Protein AF-C8WYQ5-F1 (afdb_monomer_lite)

pLDDT: mean 81.3, std 16.51, range [26.22, 95.06]

Foldseek 3Di:
DDDPQPVVVVVVCVLCVVQAQFWKWKWKDAPPDIDIDIFHFHDWDDGSFKIWTDTPPGIDIGGHDWDWDDDPQWIWIDDDRMIMIIGGLVPDDPVPNQDDPVNCVVVVHDGD

Secondary structure (DSSP, 8-state):
-----HHHHHHHHHHHGGGBTSEEEEEEEETTEEEEEEEEB-EEEEETTEEEEE-SS-EEEEESS-EEEEETTEEEEEETTEEEEEEETTTS-GGG-PPPHHHHHHTT----

Sequence (112 aa):
MASVIGDAHEEVQKMLQPFLNTPVRITYTNGGTALVFDKVIRTVNDTPNSILMAFNDGAILFEGNIEIKLSGELLTIKQNGGCLSLVRWADLPKEFRPYSKEIAKLVGRESV

Structure (mmCIF, N/CA/C/O backbone):
data_AF-C8WYQ5-F1
#
_entry.id   AF-C8WYQ5-F1
#
loop_
_atom_site.group_PDB
_atom_site.id
_atom_site.type_symbol
_atom_site.label_atom_id
_atom_site.label_alt_id
_atom_site.label_comp_id
_atom_site.label_asym_id
_atom_site.label_entity_id
_atom_site.label_seq_id
_atom_site.pdbx_PDB_ins_code
_atom_site.Cartn_x
_atom_site.Cartn_y
_atom_site.Cartn_z
_atom_site.occupancy
_atom_site.B_iso_or_equiv
_atom_site.auth_seq_id
_atom_site.auth_comp_id
_atom_site.auth_asym_id
_atom_site.auth_atom_id
_atom_site.pdbx_PDB_model_num
ATOM 1 N N . MET A 1 1 ? 26.080 2.828 -21.494 1.00 33.75 1 MET A N 1
ATOM 2 C CA . MET A 1 1 ? 24.808 2.668 -20.760 1.00 33.75 1 MET A CA 1
ATOM 3 C C . MET A 1 1 ? 25.120 2.793 -19.282 1.00 33.75 1 MET A C 1
ATOM 5 O O . MET A 1 1 ? 25.694 1.870 -18.723 1.00 33.75 1 MET A O 1
ATOM 9 N N . ALA A 1 2 ? 24.882 3.967 -18.698 1.00 26.22 2 ALA A N 1
ATOM 10 C CA . ALA A 1 2 ? 25.132 4.205 -17.281 1.00 26.22 2 ALA A CA 1
ATOM 11 C C . ALA A 1 2 ? 23.922 3.718 -16.472 1.00 26.22 2 ALA A C 1
ATOM 13 O O . ALA A 1 2 ? 22.787 4.085 -16.762 1.00 26.22 2 ALA A O 1
ATOM 14 N N . SER A 1 3 ? 24.187 2.839 -15.511 1.00 34.00 3 SER A N 1
ATOM 15 C CA . SER A 1 3 ? 23.221 2.262 -14.581 1.00 34.00 3 SER A CA 1
ATOM 16 C C . SER A 1 3 ? 22.773 3.329 -13.576 1.00 34.00 3 SER A C 1
ATOM 18 O O . SER A 1 3 ? 23.475 3.591 -12.601 1.00 34.00 3 SER A O 1
ATOM 20 N N . VAL A 1 4 ? 21.599 3.919 -13.802 1.00 37.50 4 VAL A N 1
ATOM 21 C CA . VAL A 1 4 ? 20.890 4.787 -12.843 1.00 37.50 4 VAL A CA 1
ATOM 22 C C . VAL A 1 4 ? 20.005 3.907 -11.954 1.00 37.50 4 VAL A C 1
ATOM 24 O O . VAL A 1 4 ? 18.784 3.956 -12.005 1.00 37.50 4 VAL A O 1
ATOM 27 N N . ILE A 1 5 ? 20.629 2.993 -11.212 1.00 50.91 5 ILE A N 1
ATOM 28 C CA . ILE A 1 5 ? 19.912 2.079 -10.307 1.00 50.91 5 ILE A CA 1
ATOM 29 C C . ILE A 1 5 ? 19.861 2.661 -8.880 1.00 50.91 5 ILE A C 1
ATOM 31 O O . ILE A 1 5 ? 18.911 2.411 -8.146 1.00 50.91 5 ILE A O 1
ATOM 35 N N . GLY A 1 6 ? 20.843 3.492 -8.504 1.00 49.62 6 GLY A N 1
ATOM 36 C CA . GLY A 1 6 ? 20.901 4.139 -7.187 1.00 49.62 6 GLY A CA 1
ATOM 37 C C . GLY A 1 6 ? 19.889 5.275 -7.009 1.00 49.62 6 GLY A C 1
ATOM 38 O O . GLY A 1 6 ? 19.192 5.311 -5.999 1.00 49.62 6 GLY A O 1
ATOM 39 N N . ASP A 1 7 ? 19.750 6.152 -8.008 1.00 59.31 7 ASP A N 1
ATOM 40 C CA . ASP A 1 7 ? 18.854 7.316 -7.904 1.00 59.31 7 ASP A CA 1
ATOM 41 C C . ASP A 1 7 ? 17.383 6.887 -7.809 1.00 59.31 7 ASP A C 1
ATOM 43 O O . ASP A 1 7 ? 16.624 7.440 -7.015 1.00 59.31 7 ASP A O 1
ATOM 47 N N . ALA A 1 8 ? 17.003 5.839 -8.549 1.00 71.12 8 ALA A N 1
ATOM 48 C CA . ALA A 1 8 ? 15.660 5.271 -8.503 1.00 71.12 8 ALA A CA 1
ATOM 49 C C . ALA A 1 8 ? 15.338 4.654 -7.128 1.00 71.12 8 ALA A C 1
ATOM 51 O O . ALA A 1 8 ? 14.248 4.872 -6.606 1.00 71.12 8 ALA A O 1
ATOM 52 N N . HIS A 1 9 ? 16.287 3.939 -6.511 1.00 74.81 9 HIS A N 1
ATOM 53 C CA . HIS A 1 9 ? 16.122 3.357 -5.172 1.00 74.81 9 HIS A CA 1
ATOM 54 C C . HIS A 1 9 ? 15.913 4.438 -4.102 1.00 74.81 9 HIS A C 1
ATOM 56 O O . HIS A 1 9 ? 14.971 4.378 -3.310 1.00 74.81 9 HIS A O 1
ATOM 62 N N . GLU A 1 10 ? 16.755 5.476 -4.101 1.00 80.62 10 GLU A N 1
ATOM 63 C CA . GLU A 1 10 ? 16.600 6.583 -3.158 1.00 80.62 10 GLU A CA 1
ATOM 64 C C . GLU A 1 10 ? 15.282 7.334 -3.346 1.00 80.62 10 GLU A C 1
ATOM 66 O O . GLU A 1 10 ? 14.663 7.751 -2.365 1.00 80.62 10 GLU A O 1
ATOM 71 N N . GLU A 1 11 ? 14.857 7.544 -4.591 1.00 83.94 11 GLU A N 1
ATOM 72 C CA . GLU A 1 11 ? 13.602 8.224 -4.891 1.00 83.94 11 GLU A CA 1
ATOM 73 C C . GLU A 1 11 ? 12.401 7.412 -4.393 1.00 83.94 11 GLU A C 1
ATOM 75 O O . GLU A 1 11 ? 11.538 7.955 -3.703 1.00 83.94 11 GLU A O 1
ATOM 80 N N . VAL A 1 12 ? 12.387 6.099 -4.639 1.00 84.69 12 VAL A N 1
ATOM 81 C CA . VAL A 1 12 ? 11.353 5.182 -4.137 1.00 84.69 12 VAL A CA 1
ATOM 82 C C . VAL A 1 12 ? 11.289 5.201 -2.610 1.00 84.69 12 VAL A C 1
ATOM 84 O O . VAL A 1 12 ? 10.206 5.348 -2.036 1.00 84.69 12 VAL A O 1
ATOM 87 N N . GLN A 1 13 ? 12.439 5.129 -1.940 1.00 86.31 13 GLN A N 1
ATOM 88 C CA . GLN A 1 13 ? 12.510 5.216 -0.483 1.00 86.31 13 GLN A CA 1
ATOM 89 C C . GLN A 1 13 ? 11.987 6.565 0.035 1.00 86.31 13 GLN A C 1
ATOM 91 O O . GLN A 1 13 ? 11.199 6.596 0.984 1.00 86.31 13 GLN A O 1
ATOM 96 N N . LYS A 1 14 ? 12.334 7.683 -0.617 1.00 89.06 14 LYS A N 1
ATOM 97 C CA . LYS A 1 14 ? 11.803 9.020 -0.285 1.00 89.06 14 LYS A CA 1
ATOM 98 C C . LYS A 1 14 ? 10.285 9.100 -0.480 1.00 89.06 14 LYS A C 1
ATOM 100 O O . LYS A 1 14 ? 9.610 9.696 0.357 1.00 89.06 14 LYS A O 1
ATOM 105 N N . MET A 1 15 ? 9.736 8.482 -1.529 1.00 91.25 15 MET A N 1
ATOM 106 C CA . MET A 1 15 ? 8.287 8.436 -1.768 1.00 91.25 15 MET A CA 1
ATOM 107 C C . MET A 1 15 ? 7.542 7.599 -0.720 1.00 91.25 15 MET A C 1
ATOM 109 O O . MET A 1 15 ? 6.423 7.949 -0.348 1.00 91.25 15 MET A O 1
ATOM 113 N N . LEU A 1 16 ? 8.137 6.502 -0.239 1.00 90.62 16 LEU A N 1
ATOM 114 C CA . LEU A 1 16 ? 7.499 5.573 0.703 1.00 90.62 16 LEU A CA 1
ATOM 115 C C . LEU A 1 16 ? 7.677 5.963 2.175 1.00 90.62 16 LEU A C 1
ATOM 117 O O . LEU A 1 16 ? 6.843 5.590 3.001 1.00 90.62 16 LEU A O 1
ATOM 121 N N . GLN A 1 17 ? 8.705 6.748 2.508 1.00 92.12 17 GLN A N 1
ATOM 122 C CA . GLN A 1 17 ? 8.988 7.222 3.869 1.00 92.12 17 GLN A CA 1
ATOM 123 C C . GLN A 1 17 ? 7.764 7.783 4.618 1.00 92.12 17 GLN A C 1
ATOM 125 O O . GLN A 1 17 ? 7.516 7.342 5.741 1.00 92.12 17 GLN A O 1
ATOM 130 N N . PRO A 1 18 ? 6.931 8.666 4.027 1.00 93.19 18 PRO A N 1
ATOM 131 C CA . PRO A 1 18 ? 5.747 9.206 4.703 1.00 93.19 18 PRO A CA 1
ATOM 132 C C . PRO A 1 18 ? 4.714 8.152 5.132 1.00 93.19 18 PRO A C 1
ATOM 134 O O . PRO A 1 18 ? 3.865 8.434 5.977 1.00 93.19 18 PRO A O 1
ATOM 137 N N . PHE A 1 19 ? 4.755 6.958 4.540 1.00 94.00 19 PHE A N 1
ATOM 138 C CA . PHE A 1 19 ? 3.814 5.869 4.791 1.00 94.00 19 PHE A CA 1
ATOM 139 C C . PHE A 1 19 ? 4.339 4.856 5.825 1.00 94.00 19 PHE A C 1
ATOM 141 O O . PHE A 1 19 ? 3.558 4.068 6.363 1.00 94.00 19 PHE A O 1
ATOM 148 N N . LEU A 1 20 ? 5.640 4.876 6.143 1.00 94.00 20 LEU A N 1
ATOM 149 C CA . LEU A 1 20 ? 6.238 3.982 7.136 1.00 94.00 20 LEU A CA 1
ATOM 150 C C . LEU A 1 20 ? 5.743 4.300 8.549 1.00 94.00 20 LEU A C 1
ATOM 152 O O . LEU A 1 20 ? 5.598 5.456 8.944 1.00 94.00 20 LEU A O 1
ATOM 156 N N . ASN A 1 21 ? 5.478 3.244 9.321 1.00 94.19 21 ASN A N 1
ATOM 157 C CA . ASN A 1 21 ? 4.968 3.280 10.695 1.00 94.19 21 ASN A CA 1
ATOM 158 C C . ASN A 1 21 ? 3.713 4.150 10.894 1.00 94.19 21 ASN A C 1
ATOM 160 O O . ASN A 1 21 ? 3.352 4.475 12.024 1.00 94.19 21 ASN A O 1
ATOM 164 N N . THR A 1 22 ? 3.019 4.465 9.803 1.00 91.31 22 THR A N 1
ATOM 165 C CA . THR A 1 22 ? 1.822 5.299 9.775 1.00 91.31 22 THR A CA 1
ATOM 166 C C . THR A 1 22 ? 0.630 4.431 9.372 1.00 91.31 22 THR A C 1
ATOM 168 O O . THR A 1 22 ? 0.771 3.572 8.499 1.00 91.31 22 THR A O 1
ATOM 171 N N . PRO A 1 23 ? -0.555 4.603 9.988 1.00 91.75 23 PRO A N 1
ATOM 172 C CA . PRO A 1 23 ? -1.767 3.962 9.498 1.00 91.75 23 PRO A CA 1
ATOM 173 C C . PRO A 1 23 ? -2.080 4.422 8.074 1.00 91.75 23 PRO A C 1
ATOM 175 O O . PRO A 1 23 ? -2.208 5.621 7.809 1.00 91.75 23 PRO A O 1
ATOM 178 N N . VAL A 1 24 ? -2.223 3.467 7.164 1.00 92.81 24 VAL A N 1
ATOM 179 C CA . VAL A 1 24 ? -2.520 3.703 5.753 1.00 92.81 24 VAL A CA 1
ATOM 180 C C . VAL A 1 24 ? -3.757 2.930 5.334 1.00 92.81 24 VAL A C 1
ATOM 182 O O . VAL A 1 24 ? -3.963 1.783 5.735 1.00 92.81 24 VAL A O 1
ATOM 185 N N . ARG A 1 25 ? -4.555 3.564 4.483 1.00 92.69 25 ARG A N 1
ATOM 186 C CA . ARG A 1 25 ? -5.598 2.920 3.702 1.00 92.69 25 ARG A CA 1
ATOM 187 C C . ARG A 1 25 ? -4.963 2.382 2.435 1.00 92.69 25 ARG A C 1
ATOM 189 O O . ARG A 1 25 ? -4.385 3.140 1.656 1.00 92.69 25 ARG A O 1
ATOM 196 N N . ILE A 1 26 ? -5.087 1.078 2.252 1.00 92.44 26 ILE A N 1
ATOM 197 C CA . ILE A 1 26 ? -4.598 0.352 1.093 1.00 92.44 26 ILE A CA 1
ATOM 198 C C . ILE A 1 26 ? -5.793 -0.022 0.233 1.00 92.44 26 ILE A C 1
ATOM 200 O O . ILE A 1 26 ? -6.748 -0.635 0.713 1.00 92.44 26 ILE A O 1
ATOM 204 N N . THR A 1 27 ? -5.722 0.330 -1.044 1.00 92.50 27 THR A N 1
ATOM 205 C CA . THR A 1 27 ? -6.674 -0.118 -2.056 1.00 92.50 27 THR A CA 1
ATOM 206 C C . THR A 1 27 ? -5.912 -0.907 -3.103 1.00 92.50 27 THR A C 1
ATOM 208 O O . THR A 1 27 ? -5.097 -0.345 -3.827 1.00 92.50 27 THR A O 1
ATOM 211 N N . TYR A 1 28 ? -6.170 -2.205 -3.195 1.00 91.38 28 TYR A N 1
ATOM 212 C CA . TYR A 1 28 ? -5.648 -3.045 -4.263 1.00 91.38 28 TYR A CA 1
ATOM 213 C C . TYR A 1 28 ? -6.726 -3.242 -5.323 1.00 91.38 28 TYR A C 1
ATOM 215 O O . TYR A 1 28 ? -7.827 -3.698 -5.024 1.00 91.38 28 TYR A O 1
ATOM 223 N N . THR A 1 29 ? -6.405 -2.906 -6.563 1.00 91.38 29 THR A N 1
ATOM 224 C CA . THR A 1 29 ? -7.270 -3.116 -7.725 1.00 91.38 29 THR A CA 1
ATOM 225 C C . THR A 1 29 ? -6.571 -4.038 -8.703 1.00 91.38 29 THR A C 1
ATOM 227 O O . THR A 1 29 ? -5.376 -3.890 -8.944 1.00 91.38 29 THR A O 1
ATOM 230 N N . ASN A 1 30 ? -7.299 -4.997 -9.262 1.00 86.62 30 ASN A N 1
ATOM 231 C CA . ASN A 1 30 ? -6.808 -5.839 -10.345 1.00 86.62 30 ASN A CA 1
ATOM 232 C C . ASN A 1 30 ? -7.988 -6.206 -11.248 1.00 86.62 30 ASN A C 1
ATOM 234 O O . ASN A 1 30 ? -8.919 -6.896 -10.820 1.00 86.62 30 ASN A O 1
ATOM 238 N N . GLY A 1 31 ? -7.985 -5.679 -12.475 1.00 81.06 31 GLY A N 1
ATOM 239 C CA . GLY A 1 31 ? -9.126 -5.778 -13.383 1.00 81.06 31 GLY A CA 1
ATOM 240 C C . GLY A 1 31 ? -10.400 -5.171 -12.781 1.00 81.06 31 GLY A C 1
ATOM 241 O O . GLY A 1 31 ? -10.441 -3.981 -12.479 1.00 81.06 31 GLY A O 1
ATOM 242 N N . GLY A 1 32 ? -11.443 -5.993 -12.619 1.00 78.19 32 GLY A N 1
ATOM 243 C CA . GLY A 1 32 ? -12.753 -5.581 -12.093 1.00 78.19 32 GLY A CA 1
ATOM 244 C C . GLY A 1 32 ? -12.920 -5.685 -10.572 1.00 78.19 32 GLY A C 1
ATOM 245 O O . GLY A 1 32 ? -13.987 -5.348 -10.063 1.00 78.19 32 GLY A O 1
ATOM 246 N N . THR A 1 33 ? -11.904 -6.155 -9.842 1.00 82.44 33 THR A N 1
ATOM 247 C CA . THR A 1 33 ? -11.983 -6.363 -8.388 1.00 82.44 33 THR A CA 1
ATOM 248 C C . THR A 1 33 ? -11.207 -5.282 -7.645 1.00 82.44 33 THR A C 1
ATOM 250 O O . THR A 1 33 ? -10.073 -4.965 -8.008 1.00 82.44 33 THR A O 1
ATOM 253 N N . ALA A 1 34 ? -11.800 -4.762 -6.568 1.00 86.38 34 ALA A N 1
ATOM 254 C CA . ALA A 1 34 ? -11.157 -3.845 -5.634 1.00 86.38 34 ALA A CA 1
ATOM 255 C C . ALA A 1 34 ? -11.229 -4.400 -4.205 1.00 86.38 34 ALA A C 1
ATOM 257 O O . ALA A 1 34 ? -12.296 -4.789 -3.732 1.00 86.38 34 ALA A O 1
ATOM 25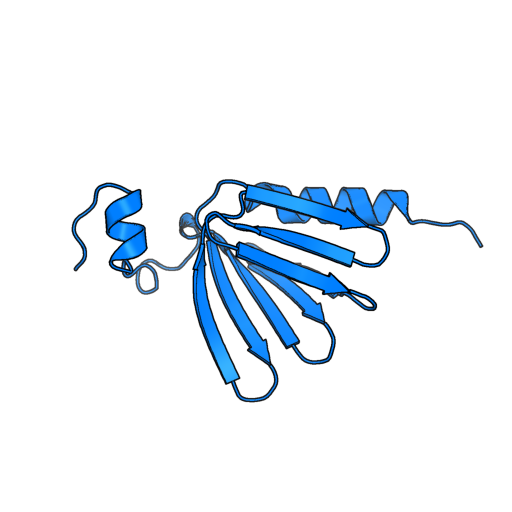8 N N . LEU A 1 35 ? -10.091 -4.416 -3.515 1.00 88.25 35 LEU A N 1
ATOM 259 C CA . LEU A 1 35 ? -9.970 -4.743 -2.098 1.00 88.25 35 LEU A CA 1
ATOM 260 C C . LEU A 1 35 ? -9.476 -3.511 -1.353 1.00 88.25 35 LEU A C 1
ATOM 262 O O . LEU A 1 35 ? -8.517 -2.871 -1.779 1.00 88.25 35 LEU A O 1
ATOM 266 N N . VAL A 1 36 ? -10.122 -3.197 -0.236 1.00 88.38 36 VAL A N 1
ATOM 267 C CA . VAL A 1 36 ? -9.811 -2.021 0.575 1.00 88.38 36 VAL A CA 1
ATOM 268 C C . VAL A 1 36 ? -9.590 -2.459 2.014 1.00 88.38 36 VAL A C 1
ATOM 270 O O . VAL A 1 36 ? -10.451 -3.115 2.596 1.00 88.38 36 VAL A O 1
ATOM 273 N N . PHE A 1 37 ? -8.444 -2.109 2.588 1.00 87.75 37 PHE A N 1
ATOM 274 C CA . PHE A 1 37 ? -8.077 -2.495 3.948 1.00 87.75 37 PHE A CA 1
ATOM 275 C C . PHE A 1 37 ? -7.112 -1.487 4.577 1.00 87.75 37 PHE A C 1
ATOM 277 O O . PHE A 1 37 ? -6.405 -0.767 3.878 1.00 87.75 37 PHE A O 1
ATOM 284 N N . ASP A 1 38 ? -7.088 -1.426 5.907 1.00 89.12 38 ASP A N 1
ATOM 285 C CA . ASP A 1 38 ? -6.200 -0.538 6.660 1.00 89.12 38 ASP A CA 1
ATOM 286 C C . ASP A 1 38 ? -5.040 -1.333 7.268 1.00 89.12 38 ASP A C 1
ATOM 288 O O . ASP A 1 38 ? -5.255 -2.389 7.869 1.00 89.12 38 ASP A O 1
ATOM 292 N N . LYS A 1 39 ? -3.808 -0.835 7.127 1.00 91.75 39 LYS A N 1
ATOM 293 C CA . LYS A 1 39 ? -2.595 -1.464 7.679 1.00 91.75 39 LYS A CA 1
ATOM 294 C C . LYS A 1 39 ? -1.604 -0.424 8.184 1.00 91.75 39 LYS A C 1
ATOM 296 O O . LYS A 1 39 ? -1.736 0.767 7.929 1.00 91.75 39 LYS A O 1
ATOM 301 N N . VAL A 1 40 ? -0.586 -0.899 8.894 1.00 94.00 40 VAL A N 1
ATOM 302 C CA . VAL A 1 40 ? 0.625 -0.131 9.200 1.00 94.00 40 VAL A CA 1
ATOM 303 C C . VAL A 1 40 ? 1.781 -0.804 8.478 1.00 94.00 40 VAL A C 1
ATOM 305 O O . VAL A 1 40 ? 2.060 -1.976 8.735 1.00 94.00 40 VAL A O 1
ATOM 308 N N . ILE A 1 41 ? 2.439 -0.070 7.584 1.00 94.81 41 ILE A N 1
ATOM 309 C CA . ILE A 1 41 ? 3.647 -0.542 6.903 1.00 94.81 41 ILE A CA 1
ATOM 310 C C . ILE A 1 41 ? 4.808 -0.429 7.887 1.00 94.81 41 ILE A C 1
ATOM 312 O O . ILE A 1 41 ? 5.072 0.651 8.411 1.00 94.81 41 ILE A O 1
ATOM 316 N N . ARG A 1 42 ? 5.490 -1.536 8.173 1.00 94.94 42 ARG A N 1
ATOM 317 C CA . ARG A 1 42 ? 6.614 -1.577 9.120 1.00 94.94 42 ARG A CA 1
ATOM 318 C C . ARG A 1 42 ? 7.944 -1.365 8.442 1.00 94.94 42 ARG A C 1
ATOM 320 O O . ARG A 1 42 ? 8.746 -0.564 8.912 1.00 94.94 42 ARG A O 1
ATOM 327 N N . THR A 1 43 ? 8.156 -2.067 7.343 1.00 94.19 43 THR A N 1
ATOM 328 C CA . THR A 1 43 ? 9.383 -1.979 6.565 1.00 94.19 43 THR A CA 1
ATOM 329 C C . THR A 1 43 ? 9.055 -2.065 5.086 1.00 94.19 43 THR A C 1
ATOM 331 O O . THR A 1 43 ? 8.084 -2.706 4.676 1.00 94.19 43 THR A O 1
ATOM 334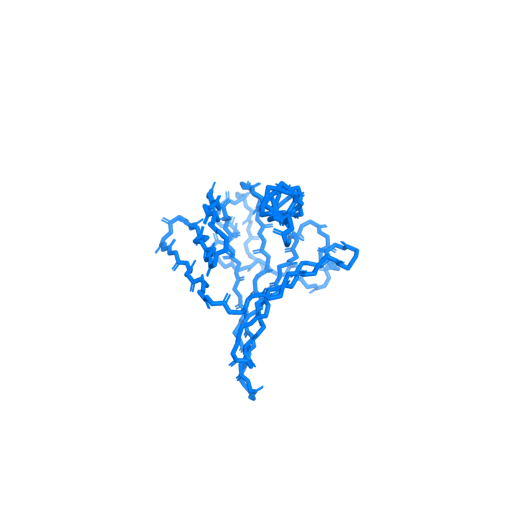 N N . VAL A 1 44 ? 9.884 -1.399 4.293 1.00 91.81 44 VAL A N 1
ATOM 335 C CA . VAL A 1 44 ? 9.927 -1.551 2.846 1.00 91.81 44 VAL A CA 1
ATOM 336 C C . VAL A 1 44 ? 11.368 -1.871 2.499 1.00 91.81 44 VAL A C 1
ATOM 338 O O . VAL A 1 44 ? 12.254 -1.054 2.739 1.00 91.81 44 VAL A O 1
ATOM 341 N N . ASN A 1 45 ? 11.579 -3.054 1.939 1.00 89.56 45 ASN A N 1
ATOM 342 C CA . ASN A 1 45 ? 12.847 -3.431 1.341 1.00 89.56 45 ASN A CA 1
ATOM 343 C C . ASN A 1 45 ? 12.643 -3.449 -0.165 1.00 89.56 45 ASN A C 1
ATOM 345 O O . ASN A 1 45 ? 11.861 -4.260 -0.659 1.00 89.56 45 ASN A O 1
ATOM 349 N N . ASP A 1 46 ? 13.329 -2.584 -0.891 1.00 86.06 46 ASP A N 1
ATOM 350 C CA . ASP A 1 46 ? 13.324 -2.614 -2.342 1.00 86.06 46 ASP A CA 1
ATOM 351 C C . ASP A 1 46 ? 14.698 -2.984 -2.896 1.00 86.06 46 ASP A C 1
ATOM 353 O O . ASP A 1 46 ? 15.752 -2.742 -2.310 1.00 86.06 46 ASP A O 1
ATOM 357 N N . THR A 1 47 ? 14.650 -3.645 -4.039 1.00 81.56 47 THR A N 1
ATOM 358 C CA . THR A 1 47 ? 15.781 -3.947 -4.900 1.00 81.56 47 THR A CA 1
ATOM 359 C C . THR A 1 47 ? 15.465 -3.374 -6.282 1.00 81.56 47 THR A C 1
ATOM 361 O O . THR A 1 47 ? 14.319 -3.002 -6.540 1.00 81.56 47 THR A O 1
ATOM 364 N N . PRO A 1 48 ? 16.424 -3.349 -7.222 1.00 74.62 48 PRO A N 1
ATOM 365 C CA . PRO A 1 48 ? 16.193 -2.773 -8.549 1.00 74.62 48 PRO A CA 1
ATOM 366 C C . PRO A 1 48 ? 14.977 -3.343 -9.297 1.00 74.62 48 PRO A C 1
ATOM 368 O O . PRO A 1 48 ? 14.440 -2.674 -10.171 1.00 74.62 48 PRO A O 1
ATOM 371 N N . ASN A 1 49 ? 14.542 -4.563 -8.958 1.00 78.88 49 ASN A N 1
ATOM 372 C CA . ASN A 1 49 ? 13.451 -5.265 -9.636 1.00 78.88 49 ASN A CA 1
ATOM 373 C C . ASN A 1 49 ? 12.339 -5.735 -8.689 1.00 78.88 49 A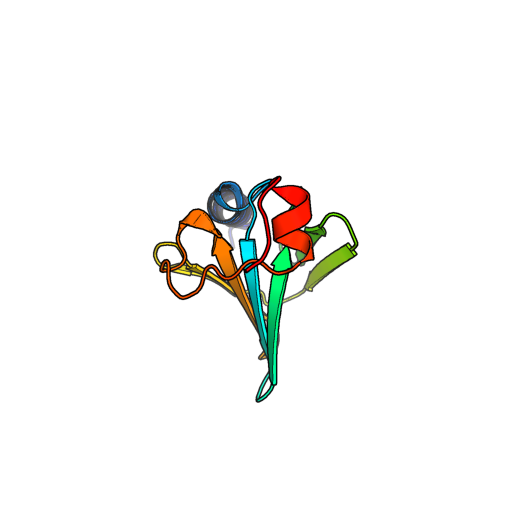SN A C 1
ATOM 375 O O . ASN A 1 49 ? 11.476 -6.502 -9.116 1.00 78.88 49 ASN A O 1
ATOM 379 N N . SER A 1 50 ? 12.370 -5.382 -7.403 1.00 87.25 50 SER A N 1
ATOM 380 C CA . SER A 1 50 ? 11.365 -5.872 -6.457 1.00 87.25 50 SER A CA 1
ATOM 381 C C . SER A 1 50 ? 11.150 -4.947 -5.274 1.00 87.25 50 SER A C 1
ATOM 383 O O . SER A 1 50 ? 12.046 -4.212 -4.878 1.00 87.25 50 SER A O 1
ATOM 385 N N . ILE A 1 51 ? 9.956 -5.002 -4.689 1.00 90.31 51 ILE A N 1
ATOM 386 C CA . ILE A 1 51 ? 9.597 -4.260 -3.480 1.00 90.31 51 ILE A CA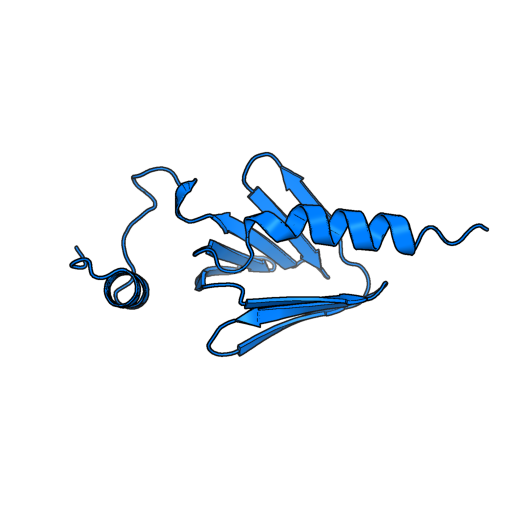 1
ATOM 387 C C . ILE A 1 51 ? 8.868 -5.207 -2.544 1.00 90.31 51 ILE A C 1
ATOM 389 O O . ILE A 1 51 ? 7.794 -5.706 -2.870 1.00 90.31 51 ILE A O 1
ATOM 393 N N . LEU A 1 52 ? 9.435 -5.429 -1.365 1.00 92.50 52 LEU A N 1
ATOM 394 C CA . LEU A 1 52 ? 8.801 -6.149 -0.274 1.00 92.50 52 LEU A CA 1
ATOM 395 C C . LEU A 1 52 ? 8.299 -5.147 0.762 1.00 92.50 52 LEU A C 1
ATOM 397 O O . LEU A 1 52 ? 9.086 -4.476 1.428 1.00 92.50 52 LEU A O 1
ATOM 401 N N . MET A 1 53 ? 6.983 -5.084 0.924 1.00 93.69 53 MET A N 1
ATOM 402 C CA . MET A 1 53 ? 6.309 -4.259 1.919 1.00 93.69 53 MET A CA 1
ATOM 403 C C . MET A 1 53 ? 5.787 -5.146 3.045 1.00 93.69 53 MET A C 1
ATOM 405 O O . MET A 1 53 ? 4.896 -5.966 2.825 1.00 93.69 53 MET A O 1
ATOM 409 N N . ALA A 1 54 ? 6.334 -4.990 4.249 1.00 95.06 54 ALA A N 1
ATOM 410 C CA . ALA A 1 54 ? 5.932 -5.771 5.413 1.00 95.06 54 ALA A CA 1
ATOM 411 C C . ALA A 1 54 ? 4.958 -4.994 6.308 1.00 95.06 54 ALA A C 1
ATOM 413 O O . ALA A 1 54 ? 5.128 -3.800 6.568 1.00 95.06 54 ALA A O 1
ATOM 414 N N . PHE A 1 55 ? 3.967 -5.706 6.828 1.00 93.25 55 PHE A N 1
ATOM 415 C CA . PHE A 1 55 ? 2.961 -5.243 7.780 1.00 93.25 55 PHE A CA 1
ATOM 416 C C . PHE A 1 55 ? 3.089 -6.032 9.094 1.00 93.25 55 PHE A C 1
ATOM 418 O O . PHE A 1 55 ? 3.966 -6.880 9.241 1.00 93.25 55 PHE A O 1
ATOM 425 N N . ASN A 1 56 ? 2.209 -5.776 10.066 1.00 88.00 56 ASN A N 1
ATOM 426 C CA . ASN A 1 56 ? 2.216 -6.518 11.337 1.00 88.00 56 ASN A CA 1
ATOM 427 C C . ASN A 1 56 ? 1.874 -8.009 11.180 1.00 88.00 56 ASN A C 1
ATOM 429 O O . ASN A 1 56 ? 2.296 -8.817 12.000 1.00 88.00 56 ASN A O 1
ATOM 433 N N . ASP A 1 57 ? 1.072 -8.358 10.179 1.00 88.00 57 ASP A N 1
ATOM 434 C CA . ASP A 1 57 ? 0.441 -9.671 10.035 1.00 88.00 57 ASP A CA 1
ATOM 435 C C . ASP A 1 57 ? 0.738 -10.350 8.690 1.00 88.00 57 ASP A C 1
ATOM 437 O O . ASP A 1 57 ? 0.140 -11.369 8.355 1.00 88.00 57 ASP A O 1
ATOM 441 N N . GLY A 1 58 ? 1.668 -9.800 7.911 1.00 92.75 58 GLY A N 1
ATOM 442 C CA . GLY A 1 58 ? 2.044 -10.351 6.615 1.00 92.75 58 GLY A CA 1
ATOM 443 C C . GLY A 1 58 ? 2.920 -9.403 5.809 1.00 92.75 58 GLY A C 1
ATOM 444 O O . GLY A 1 58 ? 3.403 -8.394 6.320 1.00 92.75 58 GLY A O 1
ATOM 445 N N . ALA A 1 59 ? 3.114 -9.717 4.533 1.00 93.88 59 ALA A N 1
ATOM 446 C CA . ALA A 1 59 ? 3.858 -8.881 3.600 1.00 93.88 59 ALA A CA 1
ATOM 447 C C . ALA A 1 59 ? 3.287 -9.003 2.181 1.00 93.88 59 ALA A C 1
ATOM 449 O O . ALA A 1 59 ? 2.657 -10.006 1.846 1.00 93.88 59 ALA A O 1
ATOM 450 N N . ILE A 1 60 ? 3.524 -7.986 1.355 1.00 90.94 60 ILE A N 1
ATOM 451 C CA . ILE A 1 60 ? 3.247 -7.992 -0.084 1.00 90.94 60 ILE A CA 1
ATOM 452 C C . ILE A 1 60 ? 4.575 -7.833 -0.821 1.00 90.94 60 ILE A C 1
ATOM 454 O O . ILE A 1 60 ? 5.368 -6.953 -0.486 1.00 90.94 60 ILE A O 1
ATOM 458 N N . LEU A 1 61 ? 4.797 -8.680 -1.824 1.00 91.44 61 LEU A N 1
ATOM 459 C CA . LEU A 1 61 ? 5.954 -8.633 -2.708 1.00 91.44 61 LEU A CA 1
ATOM 460 C C . LEU A 1 61 ? 5.513 -8.204 -4.113 1.00 91.44 61 LEU A C 1
ATOM 462 O O . LEU A 1 61 ? 4.617 -8.812 -4.697 1.00 91.44 61 LEU A O 1
ATOM 466 N N . PHE A 1 62 ? 6.172 -7.182 -4.646 1.00 89.06 62 PHE A N 1
ATOM 467 C CA . PHE A 1 62 ? 6.102 -6.757 -6.041 1.00 89.06 62 PHE A CA 1
ATOM 468 C C . PHE A 1 62 ? 7.409 -7.142 -6.737 1.00 89.06 62 PHE A C 1
ATOM 470 O O . PHE A 1 62 ? 8.476 -6.957 -6.157 1.00 89.06 62 PHE A O 1
ATOM 477 N N . GLU A 1 63 ? 7.347 -7.639 -7.973 1.00 89.12 63 GLU A N 1
ATOM 478 C CA . GLU A 1 63 ? 8.514 -8.092 -8.751 1.00 89.12 63 GLU A CA 1
ATOM 479 C C . GLU A 1 63 ? 8.411 -7.709 -10.238 1.00 89.12 63 GLU A C 1
ATOM 481 O O . GLU A 1 63 ? 7.328 -7.659 -10.826 1.00 89.12 63 GLU A O 1
ATOM 486 N N . GLY A 1 64 ? 9.548 -7.491 -10.889 1.00 83.25 64 GLY A N 1
ATOM 487 C CA . GLY A 1 64 ? 9.614 -7.174 -12.314 1.00 83.25 64 GLY A CA 1
ATOM 488 C C . GLY A 1 64 ? 9.287 -5.710 -12.610 1.00 83.25 64 GLY A C 1
ATOM 489 O O . GLY A 1 64 ? 9.815 -4.809 -11.965 1.00 83.25 64 GLY A O 1
ATOM 490 N N . ASN A 1 65 ? 8.441 -5.465 -13.617 1.00 84.88 65 ASN A N 1
ATOM 491 C CA . ASN A 1 65 ? 8.106 -4.111 -14.066 1.00 84.88 65 ASN A CA 1
ATOM 492 C C . A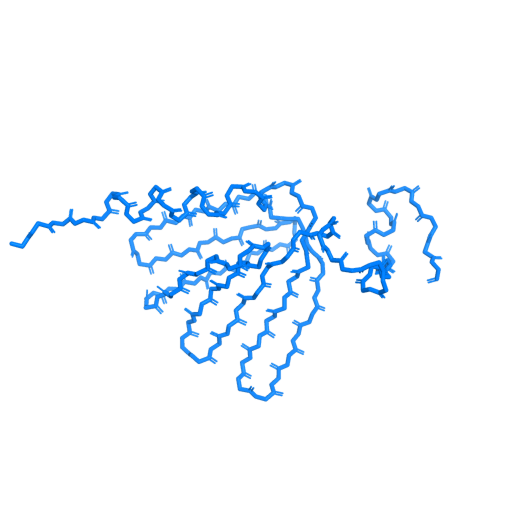SN A 1 65 ? 7.133 -3.441 -13.089 1.00 84.88 65 ASN A C 1
ATOM 494 O O . ASN A 1 65 ? 5.916 -3.634 -13.174 1.00 84.88 65 ASN A O 1
ATOM 498 N N . ILE A 1 66 ? 7.694 -2.655 -12.172 1.00 87.81 66 ILE A N 1
ATOM 499 C CA . ILE A 1 66 ? 6.969 -1.906 -11.149 1.00 87.81 66 ILE A CA 1
ATOM 500 C C . ILE A 1 66 ? 6.984 -0.424 -11.532 1.00 87.81 66 ILE A C 1
ATOM 502 O O . ILE A 1 66 ? 8.042 0.153 -11.766 1.00 87.81 66 ILE A O 1
ATOM 506 N N . GLU A 1 67 ? 5.811 0.203 -11.571 1.00 89.62 67 GLU A N 1
ATOM 507 C CA . GLU A 1 67 ? 5.679 1.657 -11.710 1.00 89.62 67 GLU A CA 1
ATOM 508 C C . GLU A 1 67 ? 5.204 2.225 -10.373 1.00 89.62 67 GLU A C 1
ATOM 510 O O . GLU A 1 67 ? 4.109 1.887 -9.917 1.00 89.62 67 GLU A O 1
ATOM 515 N N . ILE A 1 68 ? 6.010 3.088 -9.749 1.00 90.31 68 ILE A N 1
ATOM 516 C CA . ILE A 1 68 ? 5.609 3.825 -8.547 1.00 90.31 68 ILE A CA 1
ATOM 517 C C . ILE A 1 68 ? 5.367 5.278 -8.911 1.00 90.31 68 ILE A C 1
ATOM 519 O O . ILE A 1 68 ? 6.179 5.906 -9.587 1.00 90.31 68 ILE A O 1
ATOM 523 N N . LYS A 1 69 ? 4.254 5.828 -8.433 1.00 91.69 69 LYS A N 1
ATOM 524 C CA . LYS A 1 69 ? 3.929 7.235 -8.622 1.00 91.69 69 LYS A CA 1
ATOM 525 C C . LYS A 1 69 ? 3.287 7.817 -7.377 1.00 91.69 69 LYS A C 1
ATOM 527 O O . LYS A 1 69 ? 2.273 7.303 -6.907 1.00 91.69 69 LYS A O 1
ATOM 532 N N . LEU A 1 70 ? 3.839 8.931 -6.909 1.00 91.50 70 LEU A N 1
ATOM 533 C CA . LEU A 1 70 ? 3.228 9.800 -5.911 1.00 91.50 70 LEU A CA 1
ATOM 534 C C . LEU A 1 70 ? 2.443 10.918 -6.619 1.00 91.50 70 LEU A C 1
ATOM 536 O O . LEU A 1 70 ? 2.914 11.511 -7.590 1.00 91.50 70 LEU A O 1
ATOM 540 N N . SER A 1 71 ? 1.210 11.182 -6.199 1.00 88.25 71 SER A N 1
ATOM 541 C CA . SER A 1 71 ? 0.341 12.226 -6.758 1.00 88.25 71 SER A CA 1
ATOM 542 C C . SER A 1 71 ? -0.417 12.914 -5.626 1.00 88.25 71 SER A C 1
ATOM 544 O O . SER A 1 71 ? -1.491 12.471 -5.223 1.00 88.25 71 SER A O 1
ATOM 546 N N . GLY A 1 72 ? 0.174 13.983 -5.085 1.00 89.00 72 GLY A N 1
ATOM 547 C CA . GLY A 1 72 ? -0.273 14.560 -3.816 1.00 89.00 72 GLY A CA 1
ATOM 548 C C . GLY A 1 72 ? -0.052 13.564 -2.675 1.00 89.00 72 GLY A C 1
ATOM 549 O O . GLY A 1 72 ? 1.038 13.018 -2.544 1.00 89.00 72 GLY A O 1
ATOM 550 N N . GLU A 1 73 ? -1.102 13.280 -1.905 1.00 89.50 73 GLU A N 1
ATOM 551 C CA . GLU A 1 73 ? -1.069 12.345 -0.762 1.00 89.50 73 GLU A CA 1
ATOM 552 C C . GLU A 1 73 ? -1.269 10.866 -1.151 1.00 89.50 73 GLU A C 1
ATOM 554 O O . GLU A 1 73 ? -1.268 9.980 -0.294 1.00 89.50 73 GLU A O 1
ATOM 559 N N . LEU A 1 74 ? -1.488 10.586 -2.440 1.00 92.50 74 LEU A N 1
ATOM 560 C CA . LEU A 1 74 ? -1.744 9.246 -2.962 1.00 92.50 74 LEU A CA 1
ATOM 561 C C . LEU A 1 74 ? -0.472 8.662 -3.575 1.00 92.50 74 LEU A C 1
ATOM 563 O O . LEU A 1 74 ? 0.037 9.191 -4.565 1.00 92.50 74 LEU A O 1
ATOM 567 N N . LEU A 1 75 ? -0.009 7.532 -3.044 1.00 94.81 75 LEU A N 1
ATOM 568 C CA . LEU A 1 75 ? 1.036 6.726 -3.669 1.00 94.81 75 LEU A CA 1
ATOM 569 C C . LEU A 1 75 ? 0.412 5.531 -4.386 1.00 94.81 75 LEU A C 1
ATOM 571 O O . LEU A 1 75 ? -0.455 4.856 -3.843 1.00 94.81 75 LEU A O 1
ATOM 575 N N . THR A 1 76 ? 0.852 5.264 -5.609 1.00 94.25 76 THR A N 1
ATOM 576 C CA . THR A 1 76 ? 0.406 4.120 -6.411 1.00 94.25 76 THR A CA 1
ATOM 577 C C . THR A 1 76 ? 1.592 3.257 -6.804 1.00 94.25 76 THR A C 1
ATOM 579 O O . THR A 1 76 ? 2.635 3.788 -7.170 1.00 94.25 76 THR A O 1
ATOM 582 N N . ILE A 1 77 ? 1.420 1.941 -6.727 1.00 92.75 77 ILE A N 1
ATOM 583 C CA . ILE A 1 77 ? 2.361 0.913 -7.170 1.00 92.75 77 ILE A CA 1
ATOM 584 C C . ILE A 1 77 ? 1.607 0.032 -8.164 1.00 92.75 77 ILE A C 1
ATOM 586 O O . ILE A 1 77 ? 0.658 -0.661 -7.790 1.00 92.75 77 ILE A O 1
ATOM 590 N N . LYS A 1 78 ? 1.996 0.067 -9.437 1.00 90.81 78 LYS A N 1
ATOM 591 C CA . LYS A 1 78 ? 1.381 -0.746 -10.491 1.00 90.81 78 LYS A CA 1
ATOM 592 C C . LYS A 1 78 ? 2.293 -1.888 -10.895 1.00 90.81 78 LYS A C 1
ATOM 594 O O . LYS A 1 78 ? 3.494 -1.697 -11.065 1.00 90.81 78 LYS A O 1
ATOM 599 N N . GLN A 1 79 ? 1.692 -3.055 -11.097 1.00 87.62 79 GLN A N 1
ATOM 600 C CA . GLN A 1 79 ? 2.373 -4.261 -11.550 1.00 87.62 79 GLN A CA 1
ATOM 601 C C . GLN A 1 79 ? 1.367 -5.177 -12.260 1.00 87.62 79 GLN A C 1
ATOM 603 O O . GLN A 1 79 ? 0.313 -5.482 -11.707 1.00 87.62 79 GLN A O 1
ATOM 608 N N . ASN A 1 80 ? 1.691 -5.639 -13.473 1.00 83.25 80 ASN A N 1
ATOM 609 C CA . ASN A 1 80 ? 0.944 -6.677 -14.206 1.00 83.25 80 ASN A CA 1
ATOM 610 C C . ASN A 1 80 ? -0.588 -6.467 -14.275 1.00 83.25 80 ASN A C 1
ATOM 612 O O . ASN A 1 80 ? -1.359 -7.405 -14.098 1.00 83.25 80 ASN A O 1
ATOM 616 N N . GLY A 1 81 ? -1.041 -5.229 -14.514 1.00 82.75 81 GLY A N 1
ATOM 617 C CA . GLY A 1 81 ? -2.472 -4.886 -14.590 1.00 82.75 81 GLY A CA 1
ATOM 618 C C . GLY A 1 81 ? -3.166 -4.686 -13.235 1.00 82.75 81 GLY A C 1
ATOM 619 O O . GLY A 1 81 ? -4.320 -4.259 -13.198 1.00 82.75 81 GLY A O 1
ATOM 620 N N . GLY A 1 82 ? -2.456 -4.930 -12.132 1.00 88.00 82 GLY A N 1
ATOM 621 C CA . GLY A 1 82 ? -2.855 -4.542 -10.787 1.00 88.00 82 GLY A CA 1
ATOM 622 C C . GLY A 1 82 ? -2.307 -3.168 -10.395 1.00 88.00 82 GLY A C 1
ATOM 623 O O . GLY A 1 82 ? -1.249 -2.740 -10.862 1.00 88.00 82 GLY A O 1
ATOM 624 N N . CYS A 1 83 ? -3.021 -2.481 -9.511 1.00 91.44 83 CYS A N 1
ATOM 625 C CA . CYS A 1 83 ? -2.613 -1.221 -8.905 1.00 91.44 83 CYS A CA 1
ATOM 626 C C . CYS A 1 83 ? -2.901 -1.268 -7.406 1.00 91.44 83 CYS A C 1
ATOM 628 O O . CYS A 1 83 ? -4.053 -1.420 -6.993 1.00 91.44 83 CYS A O 1
ATOM 630 N N . LEU A 1 84 ? -1.852 -1.117 -6.602 1.00 93.94 84 LEU A N 1
ATOM 631 C CA . LEU A 1 84 ? -1.941 -0.883 -5.171 1.00 93.94 84 LEU A CA 1
ATOM 632 C C . LEU A 1 84 ? -1.828 0.619 -4.910 1.00 93.94 84 LEU A C 1
ATOM 634 O O . LEU A 1 84 ? -0.872 1.259 -5.330 1.00 93.94 84 LEU A O 1
ATOM 638 N N . SER A 1 85 ? -2.800 1.168 -4.202 1.00 94.25 85 SER A N 1
ATOM 639 C CA . SER A 1 85 ? -2.884 2.574 -3.828 1.00 94.25 85 SER A CA 1
ATOM 640 C C . SER A 1 85 ? -2.763 2.713 -2.316 1.00 94.25 85 SER A C 1
ATOM 642 O O . SER A 1 85 ? -3.422 1.980 -1.581 1.00 94.25 85 SER A O 1
ATOM 644 N N . LEU A 1 86 ? -1.957 3.666 -1.858 1.00 95.06 86 LEU A N 1
ATOM 645 C CA . LEU A 1 86 ? -1.731 3.999 -0.457 1.00 95.06 86 LEU A CA 1
ATOM 646 C C . LEU A 1 86 ? -2.125 5.449 -0.206 1.00 95.06 86 LEU A C 1
ATOM 648 O O . LEU A 1 86 ? -1.681 6.351 -0.915 1.00 95.06 86 LEU A O 1
ATOM 652 N N . VAL A 1 87 ? -2.903 5.671 0.846 1.00 94.62 87 VAL A N 1
ATOM 653 C CA . VAL A 1 87 ? -3.182 7.006 1.387 1.00 94.62 87 VAL A CA 1
ATOM 654 C C . VAL A 1 87 ? -3.007 6.939 2.894 1.00 94.62 87 VAL A C 1
ATOM 656 O O . VAL A 1 87 ? -3.492 5.997 3.529 1.00 94.62 87 VAL A O 1
ATOM 659 N N . ARG A 1 88 ? -2.324 7.913 3.503 1.00 93.38 88 ARG A N 1
ATOM 660 C CA . ARG A 1 88 ? -2.236 7.953 4.969 1.00 93.38 88 ARG A CA 1
ATOM 661 C C . ARG A 1 88 ? -3.626 8.227 5.525 1.00 93.38 88 ARG A C 1
ATOM 663 O O . ARG A 1 88 ? -4.369 9.069 5.024 1.00 93.38 88 ARG A O 1
ATOM 670 N N . TRP A 1 89 ? -3.982 7.538 6.600 1.00 89.69 89 TRP A N 1
ATOM 671 C CA . TRP A 1 89 ? -5.323 7.631 7.177 1.00 89.69 89 TRP A CA 1
ATOM 672 C C . TRP A 1 89 ? -5.683 9.069 7.601 1.00 89.69 89 TRP A C 1
ATOM 674 O O . TRP A 1 89 ? -6.839 9.484 7.530 1.00 89.69 89 TRP A O 1
ATOM 684 N N . ALA A 1 90 ? -4.673 9.857 7.988 1.00 89.00 90 ALA A N 1
ATOM 685 C CA . ALA A 1 90 ? -4.809 11.268 8.342 1.00 89.00 90 ALA A CA 1
ATOM 686 C C . ALA A 1 90 ? -5.190 12.183 7.161 1.00 89.00 90 ALA A C 1
ATOM 688 O O . ALA A 1 90 ? -5.804 13.226 7.405 1.00 89.00 90 ALA A O 1
ATOM 689 N N . ASP A 1 91 ? -4.890 11.790 5.921 1.00 92.06 91 ASP A N 1
ATOM 690 C CA . ASP A 1 91 ? -5.145 12.592 4.716 1.00 92.06 91 ASP A CA 1
ATOM 691 C C . ASP A 1 91 ? -6.479 12.250 4.045 1.00 92.06 91 ASP A C 1
ATOM 693 O O . ASP A 1 91 ? -6.978 13.014 3.221 1.00 92.06 91 ASP A O 1
ATOM 697 N N . LEU A 1 92 ? -7.099 11.122 4.408 1.00 87.69 92 LEU A N 1
ATOM 698 C CA . LEU A 1 92 ? -8.421 10.762 3.896 1.00 87.69 92 LEU A CA 1
ATOM 699 C C . LEU A 1 92 ? -9.455 11.847 4.242 1.00 87.69 92 LEU A C 1
ATOM 701 O O . LEU A 1 92 ? -9.417 12.384 5.354 1.00 87.69 92 LEU A O 1
ATOM 705 N N . PRO A 1 93 ? -10.435 12.151 3.376 1.00 86.88 93 PRO A N 1
ATOM 706 C CA . PRO A 1 93 ? -11.563 12.995 3.762 1.00 86.88 93 PRO A CA 1
ATOM 707 C C . PRO A 1 93 ? -12.293 12.402 4.975 1.00 86.88 93 PRO A C 1
ATOM 709 O O . PRO A 1 93 ? -12.360 11.183 5.126 1.00 86.88 93 PRO A O 1
ATOM 712 N N . LYS A 1 94 ? -12.830 13.251 5.863 1.00 83.12 94 LYS A N 1
ATOM 713 C CA . LYS A 1 94 ? -13.413 12.809 7.149 1.00 83.12 94 LYS A CA 1
ATOM 714 C C . LYS A 1 94 ? -14.503 11.740 6.984 1.00 83.12 94 LYS A C 1
ATOM 716 O O . LYS A 1 94 ? -14.575 10.831 7.801 1.00 83.12 94 LYS A O 1
ATOM 721 N N . GLU A 1 95 ? -15.300 11.822 5.923 1.00 82.62 95 GLU A N 1
ATOM 722 C CA . GLU A 1 95 ? -16.344 10.846 5.573 1.00 82.62 95 GLU A CA 1
ATOM 723 C C . GLU A 1 95 ? -15.806 9.444 5.227 1.00 82.62 95 GLU A C 1
ATOM 725 O O . GLU A 1 95 ? -16.500 8.453 5.433 1.00 82.62 95 GLU A O 1
ATOM 730 N N . PHE A 1 96 ? -14.549 9.337 4.780 1.00 77.94 96 PHE A N 1
ATOM 731 C CA . PHE A 1 96 ? -13.878 8.071 4.458 1.00 77.94 96 PHE A CA 1
ATOM 732 C C . PHE A 1 96 ? -12.965 7.569 5.581 1.00 77.94 96 PHE A C 1
ATOM 734 O O . PHE A 1 96 ? -12.192 6.630 5.378 1.00 77.94 96 PHE A O 1
ATOM 741 N N . ARG A 1 97 ? -13.089 8.145 6.783 1.00 76.75 97 ARG A N 1
ATOM 742 C CA . ARG A 1 97 ? -12.427 7.687 8.012 1.00 76.75 97 ARG A CA 1
ATOM 743 C C . ARG A 1 97 ? -13.340 6.870 8.953 1.00 76.75 97 ARG A C 1
ATOM 745 O O . ARG A 1 97 ? -13.259 7.087 10.163 1.00 76.75 97 ARG A O 1
ATOM 752 N N . PRO A 1 98 ? -14.220 5.949 8.502 1.00 64.94 98 PRO A N 1
ATOM 753 C CA . PRO A 1 98 ? -14.866 5.056 9.450 1.00 64.94 98 PRO A CA 1
ATOM 754 C C . PRO A 1 98 ? -13.824 4.073 9.990 1.00 64.94 98 PRO A C 1
ATOM 756 O O . PRO A 1 98 ? -13.023 3.501 9.244 1.00 64.94 98 PRO A O 1
ATOM 759 N N . TYR A 1 99 ? -13.821 3.903 11.307 1.00 51.38 99 TYR A N 1
ATOM 760 C CA . TYR A 1 99 ? -12.951 2.955 11.978 1.00 51.38 99 TYR A CA 1
ATOM 761 C C . TYR A 1 99 ? -13.382 1.528 11.625 1.00 51.38 99 TYR A C 1
ATOM 763 O O . TYR A 1 99 ? -14.485 1.108 11.970 1.00 51.38 99 TYR A O 1
ATOM 771 N N . SER A 1 100 ? -12.505 0.735 11.006 1.00 57.06 100 SER A N 1
ATOM 772 C CA . SER A 1 100 ? -12.638 -0.715 11.161 1.00 57.06 100 SER A CA 1
ATOM 773 C C . SER A 1 100 ? -12.499 -1.044 12.656 1.00 57.06 100 SER A C 1
ATOM 775 O O . SER A 1 100 ? -11.750 -0.369 13.374 1.00 57.06 100 SER A O 1
ATOM 777 N N . LYS A 1 101 ? -13.189 -2.083 13.151 1.00 57.19 101 LYS A N 1
ATOM 778 C CA . LYS A 1 101 ? -13.048 -2.541 14.553 1.00 57.19 101 LYS A CA 1
ATOM 779 C C . LYS A 1 101 ? -11.579 -2.756 14.951 1.00 57.19 101 LYS A C 1
ATOM 781 O O . LYS A 1 101 ? -11.212 -2.595 16.110 1.00 57.19 101 LYS A O 1
ATOM 786 N N . GLU A 1 102 ? -10.744 -3.097 13.976 1.00 56.72 102 GLU A N 1
ATOM 787 C CA . GLU A 1 102 ? -9.314 -3.348 14.125 1.00 56.72 102 GLU A CA 1
ATOM 788 C C . GLU A 1 102 ? -8.495 -2.056 14.327 1.00 56.72 102 GLU A C 1
ATOM 790 O O . GLU A 1 102 ? -7.673 -1.995 15.242 1.00 56.72 102 GLU A O 1
ATOM 795 N N . ILE A 1 103 ? -8.768 -0.984 13.565 1.00 57.75 103 ILE A N 1
ATOM 796 C CA . ILE A 1 103 ? -8.108 0.325 13.742 1.00 57.75 103 ILE A CA 1
ATOM 797 C C . ILE A 1 103 ? -8.607 1.029 15.010 1.00 57.75 103 ILE A C 1
ATOM 799 O O . ILE A 1 103 ? -7.789 1.580 15.744 1.00 57.75 103 ILE A O 1
ATOM 803 N N . ALA A 1 104 ? -9.909 0.961 15.317 1.00 59.50 104 ALA A N 1
ATOM 804 C CA . ALA A 1 104 ? -10.485 1.474 16.570 1.00 59.50 104 ALA A CA 1
ATOM 805 C C . ALA A 1 104 ? -9.741 0.935 17.807 1.00 59.50 104 ALA A C 1
ATOM 807 O O . ALA A 1 104 ? -9.355 1.693 18.700 1.00 59.50 104 ALA A O 1
ATOM 808 N N . LYS A 1 105 ? -9.455 -0.376 17.806 1.00 60.62 105 LYS A N 1
ATOM 809 C CA . LYS A 1 105 ? -8.727 -1.065 18.879 1.00 60.62 105 LYS A CA 1
ATOM 810 C C . LYS A 1 105 ? -7.258 -0.634 18.988 1.00 60.62 105 LYS A C 1
ATOM 812 O O . LYS A 1 105 ? -6.746 -0.543 20.099 1.00 60.62 105 LYS A O 1
ATOM 817 N N . LEU A 1 106 ? -6.586 -0.351 17.868 1.00 57.72 106 LEU A N 1
ATOM 818 C CA . LEU A 1 106 ? -5.180 0.088 17.839 1.00 57.72 106 LEU A CA 1
ATOM 819 C C . LEU A 1 106 ? -4.978 1.541 18.297 1.00 57.72 106 LEU A C 1
ATOM 821 O O . LEU A 1 106 ? -3.925 1.861 18.841 1.00 57.72 106 LEU A O 1
ATOM 825 N N . VAL A 1 107 ? -5.965 2.417 18.087 1.00 57.56 107 VAL A N 1
ATOM 826 C CA . VAL A 1 107 ? -5.865 3.860 18.393 1.00 57.56 107 VAL A CA 1
ATOM 827 C C . VAL A 1 107 ? -6.649 4.289 19.639 1.00 57.56 107 VAL A C 1
ATOM 829 O O . VAL A 1 107 ? -6.749 5.484 19.914 1.00 57.56 107 VAL A O 1
ATOM 832 N N . GLY A 1 108 ? -7.202 3.333 20.394 1.00 53.56 108 GLY A N 1
ATOM 833 C CA . GLY A 1 108 ? -7.882 3.581 21.669 1.00 53.56 108 GLY A CA 1
ATOM 834 C C . GLY A 1 108 ? -9.167 4.406 21.550 1.00 53.56 108 GLY A C 1
ATOM 835 O O . GLY A 1 108 ? -9.444 5.225 22.423 1.00 53.56 108 GLY A O 1
ATOM 836 N N . ARG A 1 109 ? -9.934 4.240 20.465 1.00 51.44 109 ARG A N 1
ATOM 837 C CA . ARG A 1 109 ? -11.196 4.965 20.239 1.00 51.44 109 ARG A CA 1
ATOM 838 C C . ARG A 1 109 ? -12.344 3.997 19.988 1.00 51.44 109 ARG A C 1
ATOM 840 O O . ARG A 1 109 ? -12.144 2.954 19.376 1.00 51.44 109 ARG A O 1
ATOM 847 N N . GLU A 1 110 ? -13.538 4.349 20.458 1.00 39.31 110 GLU A N 1
ATOM 848 C CA . GLU A 1 110 ? -14.750 3.569 20.199 1.00 39.31 110 GLU A CA 1
ATOM 849 C C . GLU A 1 110 ? -15.064 3.556 18.694 1.00 39.31 110 GLU A C 1
ATOM 851 O O . GLU A 1 110 ? -15.015 4.589 18.022 1.00 39.31 110 GLU A O 1
ATOM 856 N N . SER A 1 111 ? -15.343 2.366 18.155 1.00 43.84 111 SER A N 1
ATOM 857 C CA . SER A 1 111 ? -15.890 2.207 16.807 1.00 43.84 111 SER A CA 1
ATOM 858 C C . SER A 1 111 ? -17.323 2.736 16.781 1.00 43.84 111 SER A C 1
ATOM 860 O O . SER A 1 111 ? -18.102 2.353 17.654 1.00 43.84 111 SER A O 1
ATOM 862 N N . VAL A 1 112 ? -17.663 3.555 15.784 1.00 53.12 112 VAL A N 1
ATOM 863 C CA . VAL A 1 112 ? -19.064 3.871 15.449 1.00 53.12 112 VAL A CA 1
ATOM 864 C C . VAL A 1 112 ? -19.675 2.690 14.703 1.00 53.12 112 VAL A C 1
ATOM 866 O O . VAL A 1 112 ? -1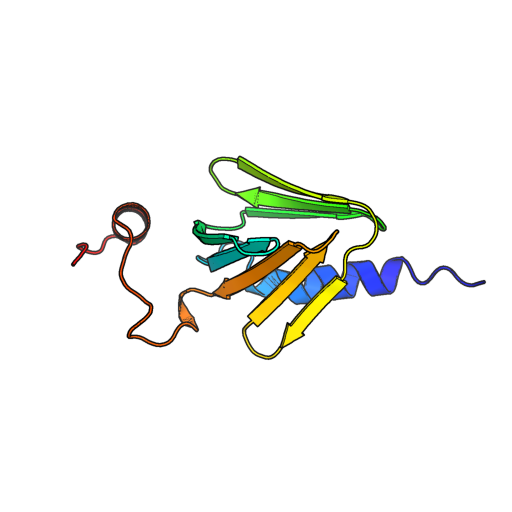8.976 2.163 13.806 1.00 53.12 112 VAL A O 1
#

Organism: Alicyclobacillus acidocaldarius subsp. acidocaldarius (strain ATCC 27009 / DSM 446 / BCRC 14685 / JCM 5260 / KCTC 1825 / NBRC 15652 / NCIMB 11725 / NRRL B-14509 / 104-IA) (NCBI:txid521098)

Radius of gyration: 15.05 Å; chains: 1; bounding box: 44×25×42 Å